Protein AF-A0A257PZP8-F1 (afdb_monomer)

Structure (mmCIF, N/CA/C/O backbone):
data_AF-A0A257PZP8-F1
#
_entry.id   AF-A0A257PZP8-F1
#
loop_
_atom_site.group_PDB
_atom_site.id
_atom_site.type_symbol
_atom_site.label_atom_id
_atom_site.label_alt_id
_atom_site.label_comp_id
_atom_site.label_asym_id
_atom_site.label_entity_id
_atom_site.label_seq_id
_atom_site.pdbx_PDB_ins_code
_atom_site.Cartn_x
_atom_site.Cartn_y
_atom_site.Cartn_z
_atom_site.occupancy
_atom_site.B_iso_or_equiv
_atom_site.auth_seq_id
_atom_site.auth_comp_id
_atom_site.auth_asym_id
_atom_site.auth_atom_id
_atom_site.pdbx_PDB_model_num
ATOM 1 N N . MET A 1 1 ? 17.302 15.388 -39.925 1.00 41.75 1 MET A N 1
ATOM 2 C CA . MET A 1 1 ? 17.720 14.606 -38.742 1.00 41.75 1 MET A CA 1
ATOM 3 C C . MET A 1 1 ? 16.937 15.120 -37.547 1.00 41.75 1 MET A C 1
ATOM 5 O O . MET A 1 1 ? 17.269 16.176 -37.031 1.00 41.75 1 MET A O 1
ATOM 9 N N . ALA A 1 2 ? 15.842 14.451 -37.183 1.00 41.78 2 ALA A N 1
ATOM 10 C CA . ALA A 1 2 ? 15.089 14.789 -35.979 1.00 41.78 2 ALA A CA 1
ATOM 11 C C . ALA A 1 2 ? 15.723 14.045 -34.798 1.00 41.78 2 ALA A C 1
ATOM 13 O O . ALA A 1 2 ? 15.814 12.819 -34.817 1.00 41.78 2 ALA A O 1
ATOM 14 N N . LEU A 1 3 ? 16.207 14.794 -33.810 1.00 47.91 3 LEU A N 1
ATOM 15 C CA . LEU A 1 3 ? 16.635 14.256 -32.525 1.00 47.91 3 LEU A CA 1
ATOM 16 C C . LEU A 1 3 ? 15.388 13.721 -31.813 1.00 47.91 3 LEU A C 1
ATOM 18 O O . LEU A 1 3 ? 14.558 14.497 -31.344 1.00 47.91 3 LEU A O 1
ATOM 22 N N . ALA A 1 4 ? 15.239 12.398 -31.764 1.00 50.44 4 ALA A N 1
ATOM 23 C CA . ALA A 1 4 ? 14.289 11.758 -30.870 1.00 50.44 4 ALA A CA 1
ATOM 24 C C . ALA A 1 4 ? 14.772 12.008 -29.437 1.00 50.44 4 ALA A C 1
ATOM 26 O O . ALA A 1 4 ? 15.776 11.448 -28.999 1.00 50.44 4 ALA A O 1
ATOM 27 N N . ALA A 1 5 ? 14.092 12.901 -28.721 1.00 50.88 5 ALA A N 1
ATOM 28 C CA . ALA A 1 5 ? 14.272 13.023 -27.289 1.00 50.88 5 ALA A CA 1
ATOM 29 C C . ALA A 1 5 ? 13.838 11.694 -26.658 1.00 50.88 5 ALA A C 1
ATOM 31 O O . ALA A 1 5 ? 12.666 11.325 -26.737 1.00 50.88 5 ALA A O 1
ATOM 32 N N . CYS A 1 6 ? 14.771 10.973 -26.036 1.00 52.81 6 CYS A N 1
ATOM 33 C CA . CYS A 1 6 ? 14.446 9.896 -25.110 1.00 52.81 6 CYS A CA 1
ATOM 34 C C . CYS A 1 6 ? 13.749 10.528 -23.898 1.00 52.81 6 CYS A C 1
ATOM 36 O O . CYS A 1 6 ? 14.380 10.812 -22.881 1.00 52.81 6 CYS A O 1
ATOM 38 N N . ALA A 1 7 ? 12.455 10.821 -24.018 1.00 55.50 7 ALA A N 1
ATOM 39 C CA . ALA A 1 7 ? 11.618 11.110 -22.871 1.00 55.50 7 ALA A CA 1
ATOM 40 C C . ALA A 1 7 ? 11.566 9.815 -22.058 1.00 55.50 7 ALA A C 1
ATOM 42 O O . ALA A 1 7 ? 10.824 8.896 -22.393 1.00 55.50 7 ALA A O 1
ATOM 43 N N . GLY A 1 8 ? 12.436 9.709 -21.049 1.00 58.34 8 GLY A N 1
ATOM 44 C CA . GLY A 1 8 ? 12.415 8.595 -20.112 1.00 58.34 8 GLY A CA 1
ATOM 45 C C . GLY A 1 8 ? 10.988 8.405 -19.615 1.00 58.34 8 GLY A C 1
ATOM 46 O O . GLY A 1 8 ? 10.329 9.377 -19.237 1.00 58.34 8 GLY A O 1
ATOM 47 N N . GLN A 1 9 ? 10.498 7.174 -19.700 1.00 61.09 9 GLN A N 1
ATOM 48 C CA . GLN A 1 9 ? 9.123 6.835 -19.371 1.00 61.09 9 GLN A CA 1
ATOM 49 C C . GLN A 1 9 ? 8.819 7.311 -17.945 1.00 61.09 9 GLN A C 1
ATOM 51 O O . GLN A 1 9 ? 9.492 6.931 -16.985 1.00 61.09 9 GLN A O 1
ATOM 56 N N . ARG A 1 10 ? 7.869 8.242 -17.824 1.00 75.06 10 ARG A N 1
ATOM 57 C CA . ARG A 1 10 ? 7.466 8.819 -16.541 1.00 75.06 10 ARG A CA 1
ATOM 58 C C . ARG A 1 10 ? 6.394 7.917 -15.941 1.00 75.06 10 ARG A C 1
ATOM 60 O O . ARG A 1 10 ? 5.234 8.025 -16.313 1.00 75.06 10 ARG A O 1
ATOM 67 N N . TYR A 1 11 ? 6.826 7.010 -15.075 1.00 86.81 11 TYR A N 1
ATOM 68 C CA . TYR A 1 11 ? 5.964 6.197 -14.214 1.00 86.81 11 TYR A CA 1
ATOM 69 C C . TYR A 1 11 ? 5.500 7.022 -13.024 1.00 86.81 11 TYR A C 1
ATOM 71 O O . TYR A 1 11 ? 6.337 7.730 -12.454 1.00 86.81 11 TYR A O 1
ATOM 79 N N . GLY A 1 12 ? 4.221 6.926 -12.666 1.00 91.31 12 GLY A N 1
ATOM 80 C CA . GLY A 1 12 ? 3.613 7.671 -11.562 1.00 91.31 12 GLY A CA 1
ATOM 81 C C . GLY A 1 12 ? 3.906 9.184 -11.513 1.00 91.31 12 GLY A C 1
ATOM 82 O O . GLY A 1 12 ? 4.401 9.814 -12.452 1.00 91.31 12 GLY A O 1
ATOM 83 N N . THR A 1 13 ? 3.619 9.781 -10.357 1.00 95.75 13 THR A N 1
ATOM 84 C CA . THR A 1 13 ? 3.926 11.182 -10.026 1.00 95.75 13 THR A CA 1
ATOM 85 C C . THR A 1 13 ? 5.172 11.252 -9.144 1.00 95.75 13 THR A C 1
ATOM 87 O O . THR A 1 13 ? 5.281 10.508 -8.175 1.00 95.75 13 THR A O 1
ATOM 90 N N . ALA A 1 14 ? 6.125 12.141 -9.443 1.00 96.38 14 ALA A N 1
ATOM 91 C CA . ALA A 1 14 ? 7.338 12.308 -8.633 1.00 96.38 14 ALA A CA 1
ATOM 92 C C . ALA A 1 14 ? 7.031 12.805 -7.208 1.00 96.38 14 ALA A C 1
ATOM 94 O O . ALA A 1 14 ? 6.213 13.708 -7.037 1.00 96.38 14 ALA A O 1
ATOM 95 N N . THR A 1 15 ? 7.697 12.235 -6.198 1.00 96.81 15 THR A N 1
ATOM 96 C CA . THR A 1 15 ? 7.509 12.600 -4.785 1.00 96.81 15 THR A CA 1
ATOM 97 C C . THR A 1 15 ? 8.707 12.216 -3.915 1.00 96.81 15 THR A C 1
ATOM 99 O O . THR A 1 15 ? 9.454 11.304 -4.265 1.00 96.81 15 THR A O 1
ATOM 102 N N . ASP A 1 16 ? 8.802 12.839 -2.739 1.00 96.75 16 ASP A N 1
ATOM 103 C CA . ASP A 1 16 ? 9.677 12.422 -1.633 1.00 96.75 16 ASP A CA 1
ATOM 104 C C . ASP A 1 16 ? 8.911 11.653 -0.531 1.00 96.75 16 ASP A C 1
ATOM 106 O O . ASP A 1 16 ? 9.482 11.263 0.488 1.00 96.75 16 ASP A O 1
ATOM 110 N N . LEU A 1 17 ? 7.600 11.432 -0.702 1.00 97.19 17 LEU A N 1
ATOM 111 C CA . LEU A 1 17 ? 6.782 10.691 0.260 1.00 97.19 17 LEU A CA 1
ATOM 112 C C . LEU A 1 17 ? 7.081 9.189 0.213 1.00 97.19 17 LEU A C 1
ATOM 114 O O . LEU A 1 17 ? 7.041 8.556 -0.841 1.00 97.19 17 LEU A O 1
ATOM 118 N N . THR A 1 18 ? 7.268 8.582 1.381 1.00 97.75 18 THR A N 1
ATOM 119 C CA . THR A 1 18 ? 7.291 7.121 1.534 1.00 97.75 18 THR A CA 1
ATOM 120 C C . THR A 1 18 ? 5.875 6.563 1.726 1.00 97.75 18 THR A C 1
ATOM 122 O O . THR A 1 18 ? 4.912 7.315 1.906 1.00 97.75 18 THR A O 1
ATOM 125 N N . CYS A 1 19 ? 5.720 5.236 1.690 1.00 98.12 19 CYS A N 1
ATOM 126 C CA . CYS A 1 19 ? 4.406 4.590 1.771 1.00 98.12 19 CYS A CA 1
ATOM 127 C C . CYS A 1 19 ? 3.640 4.919 3.063 1.00 98.12 19 CYS A C 1
ATOM 129 O O . CYS A 1 19 ? 2.444 5.167 3.005 1.00 98.12 19 CYS A O 1
ATOM 131 N N . VAL A 1 20 ? 4.315 4.994 4.216 1.00 98.50 20 VAL A N 1
ATOM 132 C CA . VAL A 1 20 ? 3.694 5.256 5.529 1.00 98.50 20 VAL A CA 1
ATOM 133 C C . VAL A 1 20 ? 3.031 6.640 5.633 1.00 98.50 20 VAL A C 1
ATOM 135 O O . VAL A 1 20 ? 1.830 6.697 5.908 1.00 98.50 20 VAL A O 1
ATOM 138 N N . PRO A 1 21 ? 3.741 7.772 5.439 1.00 98.25 21 PRO A N 1
ATOM 139 C CA . PRO A 1 21 ? 3.114 9.090 5.475 1.00 98.25 21 PRO A CA 1
ATOM 140 C C . PRO A 1 21 ? 2.057 9.257 4.382 1.00 98.25 21 PRO A C 1
ATOM 142 O O . PRO A 1 21 ? 1.019 9.860 4.647 1.00 98.25 21 PRO A O 1
ATOM 145 N N . TYR A 1 22 ? 2.270 8.673 3.200 1.00 98.56 22 TYR A N 1
ATOM 146 C CA . TYR A 1 22 ? 1.285 8.717 2.126 1.00 98.56 22 TYR A CA 1
ATOM 147 C C . TYR A 1 22 ? 0.002 7.944 2.473 1.00 98.56 22 TYR A C 1
ATOM 149 O O . TYR A 1 22 ? -1.095 8.486 2.363 1.00 98.56 22 TYR A O 1
ATOM 157 N N . ALA A 1 23 ? 0.118 6.706 2.962 1.00 98.62 23 ALA A N 1
ATOM 158 C CA . ALA A 1 23 ? -1.029 5.893 3.357 1.00 98.62 23 ALA A CA 1
ATOM 159 C C . ALA A 1 23 ? -1.821 6.550 4.490 1.00 98.62 23 ALA A C 1
ATOM 161 O O . ALA A 1 23 ? -3.049 6.562 4.435 1.00 98.62 23 ALA A O 1
ATOM 162 N N . ARG A 1 24 ? -1.144 7.159 5.474 1.00 98.38 24 ARG A N 1
ATOM 163 C CA . ARG A 1 24 ? -1.793 7.957 6.528 1.00 98.38 24 ARG A CA 1
ATOM 164 C C . ARG A 1 24 ? -2.601 9.110 5.935 1.00 98.38 24 ARG A C 1
ATOM 166 O O . ARG A 1 24 ? -3.779 9.237 6.242 1.00 98.38 24 ARG A O 1
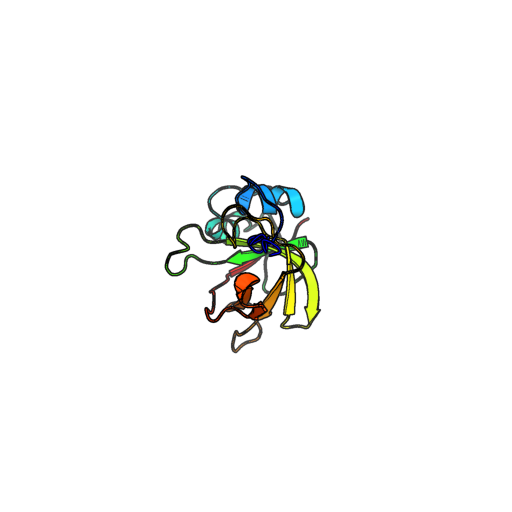ATOM 173 N N . GLN A 1 25 ? -1.992 9.897 5.045 1.00 98.00 25 GLN A N 1
ATOM 174 C CA . GLN A 1 25 ? -2.647 11.038 4.404 1.00 98.00 25 GLN A CA 1
ATOM 175 C C . GLN A 1 25 ? -3.895 10.629 3.609 1.00 98.00 25 GLN A C 1
ATOM 177 O O . GLN A 1 25 ? -4.905 11.322 3.667 1.00 98.00 25 GLN A O 1
ATOM 182 N N . VAL A 1 26 ? -3.828 9.527 2.856 1.00 98.19 26 VAL A N 1
ATOM 183 C CA . VAL A 1 26 ? -4.921 9.109 1.963 1.00 98.19 26 VAL A CA 1
ATOM 184 C C . VAL A 1 26 ? -6.027 8.360 2.708 1.00 98.19 26 VAL A C 1
ATOM 186 O O . VAL A 1 26 ? -7.200 8.563 2.413 1.00 98.19 26 VAL A O 1
ATOM 189 N N . SER A 1 27 ? -5.678 7.494 3.662 1.00 98.25 27 SER A N 1
ATOM 190 C CA . SER A 1 27 ? -6.662 6.673 4.388 1.00 98.25 27 SER A CA 1
ATOM 191 C C . SER A 1 27 ? -7.245 7.351 5.631 1.00 98.25 27 SER A C 1
ATOM 193 O O . SER A 1 27 ? -8.287 6.922 6.118 1.00 98.25 27 SER A O 1
ATOM 195 N N . GLY A 1 28 ? -6.568 8.361 6.189 1.00 97.69 28 GLY A N 1
ATOM 196 C CA . GLY A 1 28 ? -6.910 8.944 7.492 1.00 97.69 28 GLY A CA 1
ATOM 197 C C . GLY A 1 28 ? -6.598 8.033 8.690 1.00 97.69 28 GLY A C 1
ATOM 198 O O . GLY A 1 28 ? -7.017 8.320 9.810 1.00 97.69 28 GLY A O 1
ATOM 199 N N . ILE A 1 29 ? -5.886 6.917 8.483 1.00 98.25 29 ILE A N 1
ATOM 200 C CA . ILE A 1 29 ? -5.487 5.999 9.555 1.00 98.25 29 ILE A CA 1
ATOM 201 C C . ILE A 1 29 ? -4.251 6.540 10.280 1.00 98.25 29 ILE A C 1
ATOM 203 O O . ILE A 1 29 ? -3.130 6.503 9.775 1.00 98.25 29 ILE A O 1
ATOM 207 N N . GLU A 1 30 ? -4.456 6.971 11.521 1.00 97.12 30 GLU A N 1
ATOM 208 C CA . GLU A 1 30 ? -3.426 7.515 12.411 1.00 97.12 30 GLU A CA 1
ATOM 209 C C . GLU A 1 30 ? -2.686 6.400 13.179 1.00 97.12 30 GLU A C 1
ATOM 211 O O . GLU A 1 30 ? -2.895 6.188 14.381 1.00 97.12 30 GLU A O 1
ATOM 216 N N . LEU A 1 31 ? -1.853 5.644 12.458 1.00 98.00 31 LEU A N 1
ATOM 217 C CA . LEU A 1 31 ? -0.893 4.662 12.994 1.00 98.00 31 LEU A CA 1
ATOM 218 C C . LEU A 1 31 ? 0.546 5.129 12.756 1.00 98.00 31 LEU A C 1
ATOM 220 O O . LEU A 1 31 ? 0.773 6.092 12.027 1.00 98.00 31 LEU A O 1
ATOM 224 N N . SER A 1 32 ? 1.524 4.484 13.379 1.00 95.56 32 SER A N 1
ATOM 225 C CA . SER A 1 32 ? 2.940 4.863 13.424 1.00 95.56 32 SER A CA 1
ATOM 226 C C . SER A 1 32 ? 3.861 3.656 13.159 1.00 95.56 32 SER A C 1
ATOM 228 O O . SER A 1 32 ? 3.408 2.586 12.775 1.00 95.56 32 SER A O 1
ATOM 230 N N . GLY A 1 33 ? 5.180 3.834 13.257 1.00 97.31 33 GLY A N 1
ATOM 231 C CA . GLY A 1 33 ? 6.140 2.757 12.976 1.00 97.31 33 GLY A CA 1
ATOM 232 C C . GLY A 1 33 ? 6.257 2.374 11.496 1.00 97.31 33 GLY A C 1
ATOM 233 O O . GLY A 1 33 ? 5.750 3.068 10.605 1.00 97.31 33 GLY A O 1
ATOM 234 N N . ASN A 1 34 ? 6.975 1.278 11.241 1.00 98.25 34 ASN A N 1
ATOM 235 C CA . ASN A 1 34 ? 7.203 0.780 9.884 1.00 98.25 34 ASN A CA 1
ATOM 236 C C . ASN A 1 34 ? 5.919 0.151 9.324 1.00 98.25 34 ASN A C 1
ATOM 238 O O . ASN A 1 34 ? 5.046 -0.287 10.073 1.00 98.25 34 ASN A O 1
ATOM 242 N N . ALA A 1 35 ? 5.812 0.057 7.998 1.00 98.56 35 ALA A N 1
ATOM 243 C CA . ALA A 1 35 ? 4.600 -0.417 7.331 1.00 98.56 35 ALA A CA 1
ATOM 244 C C . ALA A 1 35 ? 4.128 -1.795 7.830 1.00 98.56 35 ALA A C 1
ATOM 246 O O . ALA A 1 35 ? 2.950 -1.968 8.131 1.00 98.56 35 ALA A O 1
ATOM 247 N N . TRP A 1 36 ? 5.038 -2.758 7.999 1.00 98.56 36 TRP A N 1
ATOM 248 C CA . TRP A 1 36 ? 4.681 -4.093 8.505 1.00 98.56 36 TRP A CA 1
ATOM 249 C C . TRP A 1 36 ? 4.142 -4.084 9.952 1.00 98.56 36 TRP A C 1
ATOM 251 O O . TRP A 1 36 ? 3.411 -4.989 10.352 1.00 98.56 36 TRP A O 1
ATOM 261 N N . GLU A 1 37 ? 4.482 -3.076 10.760 1.00 98.56 37 GLU A N 1
ATOM 262 C CA . GLU A 1 37 ? 4.048 -2.988 12.160 1.00 98.56 37 GLU A CA 1
ATOM 263 C C . GLU A 1 37 ? 2.597 -2.528 12.299 1.00 98.56 37 GLU A C 1
ATOM 265 O O . GLU A 1 37 ? 1.962 -2.812 13.322 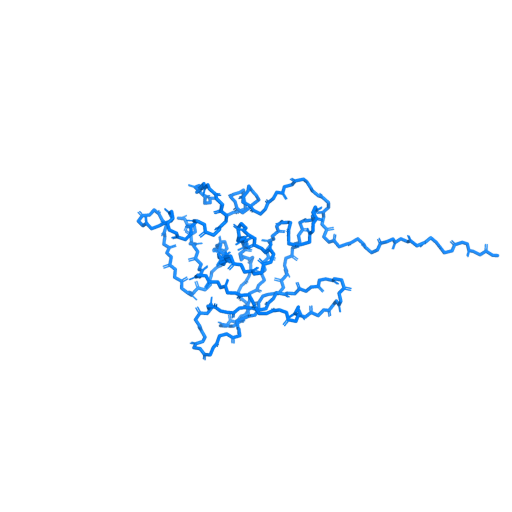1.00 98.56 37 GLU A O 1
ATOM 270 N N . TRP A 1 38 ? 2.050 -1.879 11.263 1.00 98.69 38 TRP A N 1
ATOM 271 C CA . TRP A 1 38 ? 0.687 -1.351 11.266 1.00 98.69 38 TRP A CA 1
ATOM 272 C C . TRP A 1 38 ? -0.345 -2.436 11.554 1.00 98.69 38 TRP A C 1
ATOM 274 O O . TRP A 1 38 ? -1.328 -2.169 12.242 1.00 98.69 38 TRP A O 1
ATOM 284 N N . TRP A 1 39 ? -0.117 -3.676 11.106 1.00 98.56 39 TRP A N 1
ATOM 285 C CA . TRP A 1 39 ? -1.036 -4.779 11.384 1.00 98.56 39 TRP A CA 1
ATOM 286 C C . TRP A 1 39 ? -1.206 -5.030 12.885 1.00 98.56 39 TRP A C 1
ATOM 288 O O . TRP A 1 39 ? -2.332 -5.177 13.366 1.00 98.56 39 TRP A O 1
ATOM 298 N N . ARG A 1 40 ? -0.097 -5.050 13.636 1.00 98.12 40 ARG A N 1
ATOM 299 C CA . ARG A 1 40 ? -0.111 -5.193 15.098 1.00 98.12 40 ARG A CA 1
ATOM 300 C C . ARG A 1 40 ? -0.661 -3.931 15.751 1.00 98.12 40 ARG A C 1
ATOM 302 O O . ARG A 1 40 ? -1.483 -4.035 16.654 1.00 98.12 40 ARG A O 1
ATOM 309 N N . GLU A 1 41 ? -0.216 -2.758 15.311 1.00 98.19 41 GLU A N 1
ATOM 310 C CA . GLU A 1 41 ? -0.605 -1.490 15.930 1.00 98.19 41 GLU A CA 1
ATOM 311 C C . GLU A 1 41 ? -2.105 -1.197 15.788 1.00 98.19 41 GLU A C 1
ATOM 313 O O . GLU A 1 41 ? -2.722 -0.669 16.710 1.00 98.19 41 GLU A O 1
ATOM 318 N N . ALA A 1 42 ? -2.725 -1.588 14.674 1.00 98.44 42 ALA A N 1
ATOM 319 C CA . ALA A 1 42 ? -4.161 -1.432 14.470 1.00 98.44 42 ALA A CA 1
ATOM 320 C C . ALA A 1 42 ? -5.017 -2.314 15.393 1.00 98.44 42 ALA A C 1
ATOM 322 O O . ALA A 1 42 ? -6.217 -2.063 15.519 1.00 98.44 42 ALA A O 1
ATOM 323 N N . ALA A 1 43 ? -4.459 -3.336 16.050 1.00 97.62 43 ALA A N 1
ATOM 324 C CA . ALA A 1 43 ? -5.224 -4.211 16.932 1.00 97.62 43 ALA A CA 1
ATOM 325 C C . ALA A 1 43 ? -5.927 -3.417 18.050 1.00 97.62 43 ALA A C 1
ATOM 327 O O . ALA A 1 43 ? -5.302 -2.675 18.803 1.00 97.62 43 ALA A O 1
ATOM 328 N N . GLY A 1 44 ? -7.255 -3.550 18.134 1.00 96.50 44 GLY A N 1
ATOM 329 C CA . GLY A 1 44 ? -8.083 -2.813 19.097 1.00 96.50 44 GLY A CA 1
ATOM 330 C C . GLY A 1 44 ? -8.273 -1.321 18.786 1.00 96.50 44 GLY A C 1
ATOM 331 O O . GLY A 1 44 ? -9.033 -0.657 19.485 1.00 96.50 44 GLY A O 1
ATOM 332 N N . ARG A 1 45 ? -7.629 -0.785 17.738 1.00 97.56 45 ARG A N 1
ATOM 333 C CA . ARG A 1 45 ? -7.718 0.629 17.327 1.00 97.56 45 ARG A CA 1
ATOM 334 C C . ARG A 1 45 ? -8.470 0.805 16.011 1.00 97.56 45 ARG A C 1
ATOM 336 O O . ARG A 1 45 ? -9.280 1.724 15.909 1.00 97.56 45 ARG A O 1
ATOM 343 N N . TYR A 1 46 ? -8.256 -0.081 15.047 1.00 98.44 46 TYR A N 1
ATOM 344 C CA . TYR A 1 46 ? -8.925 -0.082 13.748 1.00 98.44 46 TYR A CA 1
ATOM 345 C C . TYR A 1 46 ? -9.436 -1.491 13.422 1.00 98.44 46 TYR A C 1
ATOM 347 O O . TYR A 1 46 ? -8.798 -2.475 13.821 1.00 98.44 46 TYR A O 1
ATOM 355 N N . PRO A 1 47 ? -10.570 -1.631 12.711 1.00 98.12 47 PRO A N 1
ATOM 356 C CA . PRO A 1 47 ? -10.988 -2.924 12.194 1.00 98.12 47 PRO A CA 1
ATOM 357 C C . PRO A 1 47 ? -9.930 -3.483 11.242 1.00 98.12 47 PRO A C 1
ATOM 359 O O . PRO A 1 47 ? -9.345 -2.758 10.437 1.00 98.12 47 PRO A O 1
ATOM 362 N N . ARG A 1 48 ? -9.694 -4.790 11.339 1.00 98.12 48 ARG A N 1
ATOM 363 C CA . ARG A 1 48 ? -8.744 -5.516 10.499 1.00 98.12 48 ARG A CA 1
ATOM 364 C C . ARG A 1 48 ? -9.364 -6.799 9.980 1.00 98.12 48 ARG A C 1
ATOM 366 O O . ARG A 1 48 ? -10.142 -7.432 10.693 1.00 98.12 48 ARG A O 1
ATOM 373 N N . GLY A 1 49 ? -8.990 -7.206 8.775 1.00 97.62 49 GLY A N 1
ATOM 374 C CA . GLY A 1 49 ? -9.424 -8.478 8.209 1.00 97.62 49 GLY A CA 1
ATOM 375 C C . GLY A 1 49 ? -8.931 -8.693 6.786 1.00 97.62 49 GLY A C 1
ATOM 376 O O . GLY A 1 49 ? -8.082 -7.964 6.293 1.00 97.62 49 GLY A O 1
ATOM 377 N N . HIS A 1 50 ? -9.491 -9.692 6.112 1.00 97.50 50 HIS A N 1
ATOM 378 C CA . HIS A 1 50 ? -9.068 -10.103 4.766 1.00 97.50 50 HIS A CA 1
ATOM 379 C C . HIS A 1 50 ? -10.036 -9.670 3.662 1.00 97.50 50 HIS A C 1
ATOM 381 O O . HIS A 1 50 ? -9.875 -10.048 2.507 1.00 97.50 50 HIS A O 1
ATOM 387 N N . ARG A 1 51 ? -11.072 -8.898 4.005 1.00 97.25 51 ARG A N 1
ATOM 388 C CA . ARG A 1 51 ? -12.036 -8.390 3.031 1.00 97.25 51 ARG A CA 1
ATOM 389 C C . ARG A 1 51 ? -11.615 -6.983 2.587 1.00 97.25 51 ARG A C 1
ATOM 391 O O . ARG A 1 51 ? -11.569 -6.105 3.449 1.00 97.25 51 ARG A O 1
ATOM 398 N N . PRO A 1 52 ? -11.359 -6.752 1.288 1.00 98.06 52 PRO A N 1
ATOM 399 C CA . PRO A 1 52 ? -11.025 -5.424 0.795 1.00 98.06 52 PRO A CA 1
ATOM 400 C C . PRO A 1 52 ? -12.231 -4.483 0.871 1.00 98.06 52 PRO A C 1
ATOM 402 O O . PRO A 1 52 ? -13.386 -4.907 0.749 1.00 98.06 52 PRO A O 1
ATOM 405 N N . ALA A 1 53 ? -11.946 -3.196 1.038 1.00 98.31 53 ALA A N 1
ATOM 406 C CA . ALA A 1 53 ? -12.909 -2.106 0.960 1.00 98.31 53 ALA A CA 1
ATOM 407 C C . ALA A 1 53 ? -12.193 -0.833 0.473 1.00 98.31 53 ALA A C 1
ATOM 409 O O . ALA A 1 53 ? -11.018 -0.664 0.804 1.00 98.31 53 ALA A O 1
ATOM 410 N N . PRO A 1 54 ? -12.862 0.069 -0.269 1.00 98.38 54 PRO A N 1
ATOM 411 C CA . PRO A 1 54 ? -12.296 1.377 -0.596 1.00 98.38 54 PRO A CA 1
ATOM 412 C C . PRO A 1 54 ? -11.840 2.127 0.663 1.00 98.38 54 PRO A C 1
ATOM 414 O O . PRO A 1 54 ? -12.514 2.091 1.692 1.00 98.38 54 PRO A O 1
ATOM 417 N N . GLY A 1 55 ? -10.675 2.768 0.592 1.00 98.38 55 GLY A N 1
ATOM 418 C CA . GLY A 1 55 ? -10.017 3.447 1.710 1.00 98.38 55 GLY A CA 1
ATOM 419 C C . GLY A 1 55 ? -9.266 2.523 2.676 1.00 98.38 55 GLY A C 1
ATOM 420 O O . GLY A 1 55 ? -8.486 3.014 3.491 1.00 98.38 55 GLY A O 1
ATOM 42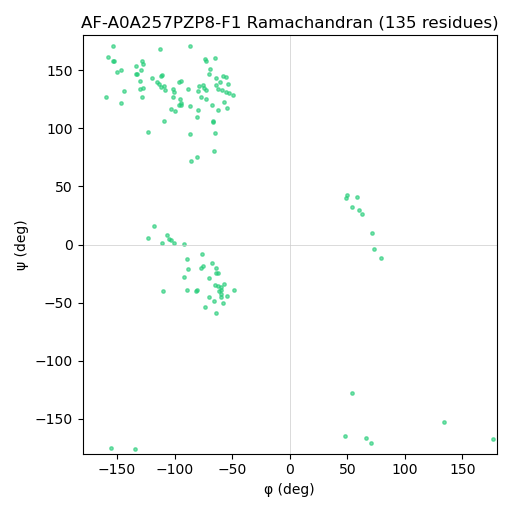1 N N . ALA A 1 56 ? -9.449 1.200 2.595 1.00 98.69 56 ALA A N 1
ATOM 422 C CA . ALA A 1 56 ? -8.703 0.267 3.431 1.00 98.69 56 ALA A CA 1
ATOM 423 C C . ALA A 1 56 ? -7.227 0.200 3.011 1.00 98.69 56 ALA A C 1
ATOM 425 O O . ALA A 1 56 ? -6.892 0.291 1.831 1.00 98.69 56 ALA A O 1
ATOM 426 N N . VAL A 1 57 ? -6.340 -0.002 3.980 1.00 98.88 57 VAL A N 1
ATOM 427 C CA . VAL A 1 57 ? -4.895 -0.101 3.763 1.00 98.88 57 VAL A CA 1
ATOM 428 C C . VAL A 1 57 ? -4.484 -1.567 3.754 1.00 98.88 57 VAL A C 1
ATOM 430 O O . VAL A 1 57 ? -4.589 -2.243 4.778 1.00 98.88 57 VAL A O 1
ATOM 433 N N . LEU A 1 58 ? -4.011 -2.057 2.609 1.00 98.94 58 LEU A N 1
ATOM 434 C CA . LEU A 1 58 ? -3.373 -3.365 2.473 1.00 98.94 58 LEU A CA 1
ATOM 435 C C . LEU A 1 58 ? -1.974 -3.321 3.097 1.00 98.94 58 LEU A C 1
ATOM 437 O O . LEU A 1 58 ? -1.152 -2.485 2.718 1.00 98.94 58 LEU A O 1
ATOM 441 N N . VAL A 1 59 ? -1.704 -4.235 4.029 1.00 98.88 59 VAL A N 1
ATOM 442 C CA . VAL A 1 59 ? -0.431 -4.313 4.758 1.00 98.88 59 VAL A CA 1
ATOM 443 C C . VAL A 1 59 ? 0.431 -5.442 4.209 1.00 98.88 59 VAL A C 1
ATOM 445 O O . VAL A 1 59 ? 0.078 -6.620 4.312 1.00 98.88 59 VAL A O 1
ATOM 448 N N . PHE A 1 60 ? 1.584 -5.082 3.652 1.00 98.88 60 PHE A N 1
ATOM 449 C CA . PHE A 1 60 ? 2.587 -6.025 3.174 1.00 98.88 60 PHE A CA 1
ATOM 450 C C . PHE A 1 60 ? 3.554 -6.394 4.299 1.00 98.88 60 PHE A C 1
ATOM 452 O O . PHE A 1 60 ? 4.090 -5.530 5.000 1.00 98.88 60 PHE A O 1
ATOM 459 N N . ARG A 1 61 ? 3.820 -7.696 4.432 1.00 98.56 61 ARG A N 1
ATOM 460 C CA . ARG A 1 61 ? 4.819 -8.235 5.358 1.00 98.56 61 ARG A CA 1
ATOM 461 C C . ARG A 1 61 ? 6.224 -7.958 4.829 1.00 98.56 61 ARG A C 1
ATOM 463 O O . ARG A 1 61 ? 6.426 -7.781 3.632 1.00 98.56 61 ARG A O 1
ATOM 470 N N . ARG A 1 62 ? 7.220 -8.007 5.714 1.00 97.56 62 ARG A N 1
ATOM 471 C CA . ARG A 1 62 ? 8.634 -8.021 5.309 1.00 97.56 62 ARG A CA 1
ATOM 472 C C . ARG A 1 62 ? 8.898 -9.183 4.346 1.00 97.56 62 ARG A C 1
ATOM 474 O O . ARG A 1 62 ? 8.515 -10.316 4.646 1.00 97.56 62 ARG A O 1
ATOM 481 N N . HIS A 1 63 ? 9.553 -8.921 3.217 1.00 96.69 63 HIS A N 1
ATOM 482 C CA . HIS A 1 63 ? 9.844 -9.958 2.223 1.00 96.69 63 HIS A CA 1
ATOM 483 C C . HIS A 1 63 ? 11.000 -9.571 1.297 1.00 96.69 63 HIS A C 1
ATOM 485 O O . HIS A 1 63 ? 10.951 -8.518 0.666 1.00 96.69 63 HIS A O 1
ATOM 491 N N . GLY A 1 64 ? 12.014 -10.436 1.176 1.00 94.69 64 GLY A N 1
ATOM 492 C CA . GLY A 1 64 ? 13.212 -10.136 0.383 1.00 94.69 64 GLY A CA 1
ATOM 493 C C . GLY A 1 64 ? 13.853 -8.820 0.828 1.00 94.69 64 GLY A C 1
ATOM 494 O O . GLY A 1 64 ? 14.047 -8.604 2.024 1.00 94.69 64 GLY A O 1
ATOM 495 N N . ASP A 1 65 ? 14.097 -7.925 -0.128 1.00 93.19 65 ASP A N 1
ATOM 496 C CA . ASP A 1 65 ? 14.682 -6.600 0.116 1.00 93.19 65 ASP A CA 1
ATOM 497 C C . ASP A 1 65 ? 13.688 -5.585 0.720 1.00 93.19 65 ASP A C 1
ATOM 499 O O . ASP A 1 65 ? 14.081 -4.500 1.145 1.00 93.19 65 ASP A O 1
ATOM 503 N N . MET A 1 66 ? 12.395 -5.923 0.817 1.00 95.81 66 MET A N 1
ATOM 504 C CA . MET A 1 66 ? 11.375 -5.080 1.447 1.00 95.81 66 MET A CA 1
ATOM 505 C C . MET A 1 66 ? 11.419 -5.237 2.974 1.00 95.81 66 MET A C 1
ATOM 507 O O . MET A 1 66 ? 10.579 -5.904 3.587 1.00 95.81 66 MET A O 1
ATOM 511 N N . THR A 1 67 ? 12.428 -4.633 3.603 1.00 96.06 67 THR A N 1
ATOM 512 C CA . THR A 1 67 ? 12.686 -4.760 5.046 1.00 96.06 67 THR A CA 1
ATOM 513 C C . THR A 1 67 ? 1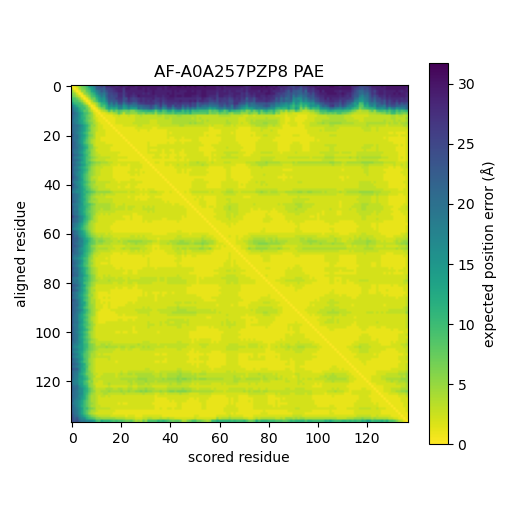1.727 -3.966 5.922 1.00 96.06 67 THR A C 1
ATOM 515 O O . THR A 1 67 ? 11.615 -4.270 7.103 1.00 96.06 67 THR A O 1
ATOM 518 N N . ASP A 1 68 ? 11.007 -2.979 5.400 1.00 97.50 68 ASP A N 1
ATOM 519 C CA . ASP A 1 68 ? 10.071 -2.172 6.200 1.00 97.50 68 ASP A CA 1
ATOM 520 C C . ASP A 1 68 ? 8.605 -2.547 5.985 1.00 97.50 68 ASP A C 1
ATOM 522 O O . ASP A 1 68 ? 7.717 -1.966 6.611 1.00 97.50 68 ASP A O 1
ATOM 526 N N . GLY A 1 69 ? 8.350 -3.580 5.178 1.00 98.25 69 GLY A N 1
ATOM 527 C CA . GLY A 1 69 ? 7.020 -3.843 4.639 1.00 98.25 69 GLY A CA 1
ATOM 528 C C . GLY A 1 69 ? 6.595 -2.734 3.681 1.00 98.25 69 GLY A C 1
ATOM 529 O O . GLY A 1 69 ? 7.401 -1.903 3.264 1.00 98.25 69 GLY A O 1
ATOM 530 N N . HIS A 1 70 ? 5.312 -2.715 3.343 1.00 98.75 70 HIS A N 1
ATOM 531 C CA . HIS A 1 70 ? 4.733 -1.695 2.473 1.00 98.75 70 HIS A CA 1
ATOM 532 C C . HIS A 1 70 ? 3.243 -1.516 2.761 1.00 98.75 70 HIS A C 1
ATOM 534 O O . HIS A 1 70 ? 2.607 -2.405 3.330 1.00 98.75 70 HIS A O 1
ATOM 540 N N . LEU A 1 71 ? 2.697 -0.361 2.388 1.00 98.88 71 LEU A N 1
ATOM 541 C CA . LEU A 1 71 ? 1.277 -0.045 2.520 1.00 98.88 71 LEU A CA 1
ATOM 542 C C . LEU A 1 71 ? 0.742 0.435 1.178 1.00 98.88 71 LEU A C 1
ATOM 544 O O . LEU A 1 71 ? 1.347 1.298 0.540 1.00 98.88 71 LEU A O 1
ATOM 548 N N . ALA A 1 72 ? -0.425 -0.074 0.801 1.00 98.88 72 ALA A N 1
ATOM 549 C CA . ALA A 1 72 ? -1.163 0.396 -0.361 1.00 98.88 72 ALA A CA 1
ATOM 550 C C . ALA A 1 72 ? -2.614 0.677 0.033 1.00 98.88 72 ALA A C 1
ATOM 552 O O . ALA A 1 72 ? -3.232 -0.129 0.729 1.00 98.88 72 ALA A O 1
ATOM 553 N N . VAL A 1 73 ? -3.158 1.821 -0.380 1.00 98.88 73 VAL A N 1
ATOM 554 C CA . VAL A 1 73 ? -4.536 2.206 -0.046 1.00 98.88 73 VAL A CA 1
ATOM 555 C C . VAL A 1 73 ? -5.452 1.798 -1.186 1.00 98.88 73 VAL A C 1
ATOM 557 O O . VAL A 1 73 ? -5.223 2.192 -2.325 1.00 98.88 73 VAL A O 1
ATOM 560 N N . VAL A 1 74 ? -6.487 1.021 -0.889 1.00 98.88 74 VAL A N 1
ATOM 561 C CA . VAL A 1 74 ? -7.470 0.571 -1.878 1.00 98.88 74 VAL A CA 1
ATOM 562 C C . VAL A 1 74 ? -8.278 1.767 -2.375 1.00 98.88 74 VAL A C 1
ATOM 564 O O . VAL A 1 74 ? -8.962 2.421 -1.589 1.00 98.88 74 VAL A O 1
ATOM 567 N N . THR A 1 75 ? -8.235 2.038 -3.676 1.00 98.75 75 THR A N 1
ATOM 568 C CA . THR A 1 75 ? -9.088 3.044 -4.325 1.00 98.75 75 THR A CA 1
ATOM 569 C C . THR A 1 75 ? -10.398 2.421 -4.793 1.00 98.75 75 THR A C 1
ATOM 571 O O . THR A 1 75 ? -11.462 3.005 -4.588 1.00 98.75 75 THR A O 1
ATOM 574 N N . GLN A 1 76 ? -10.347 1.196 -5.324 1.00 98.75 76 GLN A N 1
ATOM 575 C CA . GLN A 1 76 ? -11.513 0.480 -5.841 1.00 98.75 76 GLN A CA 1
ATOM 576 C C . GLN A 1 76 ? -11.403 -1.034 -5.613 1.00 98.75 76 GLN A C 1
ATOM 578 O O . GLN A 1 76 ? -10.312 -1.600 -5.581 1.00 98.75 76 GLN A O 1
ATOM 583 N N . VAL A 1 77 ? -12.549 -1.702 -5.452 1.00 98.75 77 VAL A N 1
ATOM 584 C CA . VAL A 1 77 ? -12.644 -3.168 -5.381 1.00 98.75 77 VAL A CA 1
ATOM 585 C C . VAL A 1 77 ? -13.301 -3.669 -6.662 1.00 98.75 77 VAL A C 1
ATOM 587 O O . VAL A 1 77 ? -14.510 -3.518 -6.822 1.00 98.75 77 VAL A O 1
ATOM 590 N N . GLU A 1 78 ? -12.515 -4.270 -7.554 1.00 98.62 78 GLU A N 1
ATOM 591 C CA . GLU A 1 78 ? -12.989 -4.782 -8.849 1.00 98.62 78 GLU A CA 1
ATOM 592 C C . GLU A 1 78 ? -13.659 -6.147 -8.706 1.00 98.62 78 GLU A C 1
ATOM 594 O O . GLU A 1 78 ? -14.668 -6.457 -9.341 1.00 98.62 78 GLU A O 1
ATOM 599 N N . SER A 1 79 ? -13.097 -7.003 -7.851 1.00 98.25 79 SER A N 1
ATOM 600 C CA . SER A 1 79 ? -13.622 -8.344 -7.628 1.00 98.25 79 SER A CA 1
ATOM 601 C C . SER A 1 79 ? -13.236 -8.885 -6.253 1.00 98.25 79 SER A C 1
ATOM 603 O O . SER A 1 79 ? -12.614 -8.217 -5.430 1.00 98.25 79 SER A O 1
ATOM 605 N N . ARG A 1 80 ? -13.579 -10.150 -5.986 1.00 97.44 80 ARG A N 1
ATOM 606 C CA . ARG A 1 80 ? -13.131 -10.843 -4.767 1.00 97.44 80 ARG A CA 1
ATOM 607 C C . ARG A 1 80 ? -11.610 -11.027 -4.702 1.00 97.44 80 ARG A C 1
ATOM 609 O O . ARG A 1 80 ? -11.110 -11.258 -3.606 1.00 97.44 80 ARG A O 1
ATOM 616 N N . ARG A 1 81 ? -10.922 -10.955 -5.849 1.00 98.44 81 ARG A N 1
ATOM 617 C CA . ARG A 1 81 ? -9.483 -11.212 -6.012 1.00 98.44 81 ARG A CA 1
ATOM 618 C C . ARG A 1 81 ? -8.722 -10.046 -6.627 1.00 98.44 81 ARG A C 1
ATOM 620 O O . ARG A 1 81 ? -7.550 -10.214 -6.923 1.00 98.44 81 ARG A O 1
ATOM 627 N N . GLU A 1 82 ? -9.355 -8.903 -6.850 1.00 98.81 82 GLU A N 1
ATOM 628 C CA . GLU A 1 82 ? -8.715 -7.779 -7.527 1.00 98.81 82 GLU A CA 1
ATOM 629 C C . GLU A 1 82 ? -9.180 -6.456 -6.932 1.00 98.81 82 GLU A C 1
ATOM 631 O O . GLU A 1 82 ? -10.376 -6.237 -6.716 1.00 98.81 82 GLU A O 1
ATOM 636 N N . VAL A 1 83 ? -8.208 -5.596 -6.652 1.00 98.88 83 VAL A N 1
ATOM 637 C CA . VAL A 1 83 ? -8.402 -4.226 -6.183 1.00 98.88 83 VAL A CA 1
ATOM 638 C C . VAL A 1 83 ? -7.493 -3.297 -6.971 1.00 98.88 83 VAL A C 1
ATOM 640 O O . VAL A 1 83 ? -6.419 -3.702 -7.415 1.00 98.88 83 VAL A O 1
ATOM 643 N N . LEU A 1 84 ? -7.901 -2.040 -7.085 1.00 98.88 84 LEU A N 1
ATOM 644 C CA . LEU A 1 84 ? -7.021 -0.954 -7.489 1.00 98.88 84 LEU A CA 1
ATOM 645 C C . LEU A 1 84 ? -6.499 -0.264 -6.234 1.00 98.88 84 LEU A C 1
ATOM 647 O O . LEU A 1 84 ? -7.236 -0.097 -5.254 1.00 98.88 84 LEU A O 1
ATOM 651 N N . VAL A 1 85 ? -5.222 0.108 -6.246 1.00 98.88 85 VAL A N 1
ATOM 652 C CA . VAL A 1 85 ? -4.576 0.772 -5.113 1.00 98.88 85 VAL A CA 1
ATOM 653 C C . VAL A 1 85 ? -3.840 2.030 -5.535 1.00 98.88 85 VAL A C 1
ATOM 655 O O . VAL A 1 85 ? -3.290 2.122 -6.629 1.00 98.88 85 VAL A O 1
ATOM 658 N N . THR A 1 86 ? -3.760 2.979 -4.612 1.00 98.81 86 THR A N 1
ATOM 659 C CA . THR A 1 86 ? -2.829 4.098 -4.683 1.00 98.81 86 THR A CA 1
ATOM 660 C C . THR A 1 86 ? -1.745 3.910 -3.631 1.00 98.81 86 THR A C 1
ATOM 662 O O . THR A 1 86 ? -2.015 3.522 -2.488 1.00 98.81 86 THR A O 1
ATOM 665 N N . GLN A 1 87 ? -0.496 4.151 -4.008 1.00 98.62 87 GLN A N 1
ATOM 666 C CA . GLN A 1 87 ? 0.655 3.897 -3.147 1.00 98.62 87 GLN A CA 1
ATOM 667 C C . GLN A 1 87 ? 1.821 4.811 -3.493 1.00 98.62 87 GLN A C 1
ATOM 669 O O . GLN A 1 87 ? 1.918 5.320 -4.605 1.00 98.62 87 GLN A O 1
ATOM 674 N N . SER A 1 88 ? 2.716 5.003 -2.528 1.00 98.38 88 SER A N 1
ATOM 675 C CA . SER A 1 88 ? 3.942 5.768 -2.730 1.00 98.38 88 SER A CA 1
ATOM 676 C C . SER A 1 88 ? 5.157 4.904 -2.471 1.00 98.38 88 SER A C 1
ATOM 678 O O . SER A 1 88 ? 5.165 4.108 -1.533 1.00 98.38 88 SER A O 1
ATOM 680 N N . ASN A 1 89 ? 6.200 5.119 -3.263 1.00 96.56 89 ASN A N 1
ATOM 681 C CA . ASN A 1 89 ? 7.499 4.480 -3.137 1.00 96.56 89 ASN A CA 1
ATOM 682 C C . ASN A 1 89 ? 7.477 2.950 -3.325 1.00 96.56 89 ASN A C 1
ATOM 684 O O . ASN A 1 89 ? 8.341 2.259 -2.788 1.00 96.56 89 ASN A O 1
ATOM 688 N N . TRP A 1 90 ? 6.499 2.426 -4.076 1.00 96.62 90 TRP A N 1
ATOM 689 C CA . TRP A 1 90 ? 6.575 1.067 -4.620 1.00 96.62 90 TRP A CA 1
ATOM 690 C C . TRP A 1 90 ? 7.579 1.042 -5.778 1.00 96.62 90 TRP A C 1
ATOM 692 O O . TRP A 1 90 ? 8.593 0.348 -5.714 1.00 96.62 90 TRP A O 1
ATOM 702 N N . LEU A 1 91 ? 7.391 1.928 -6.760 1.00 95.06 91 LEU A N 1
ATOM 703 C CA . LEU A 1 91 ? 8.499 2.484 -7.531 1.00 95.06 91 LEU A CA 1
ATOM 704 C C . LEU A 1 91 ? 9.197 3.604 -6.734 1.00 95.06 91 LEU A C 1
ATOM 706 O O . LEU A 1 91 ? 8.515 4.504 -6.235 1.00 95.06 91 LEU A O 1
ATOM 710 N N . PRO A 1 92 ? 10.541 3.608 -6.629 1.00 94.50 92 PRO A N 1
ATOM 711 C CA . PRO A 1 92 ? 11.264 4.633 -5.877 1.00 94.50 92 PRO A CA 1
ATOM 712 C C . PRO A 1 92 ? 10.899 6.063 -6.299 1.00 94.50 92 PRO A C 1
ATOM 714 O O . PRO A 1 92 ? 10.938 6.394 -7.487 1.00 94.50 92 PRO A O 1
ATOM 717 N N . TYR A 1 93 ? 10.585 6.920 -5.321 1.00 95.81 93 TYR A N 1
ATOM 718 C CA . TYR A 1 93 ? 1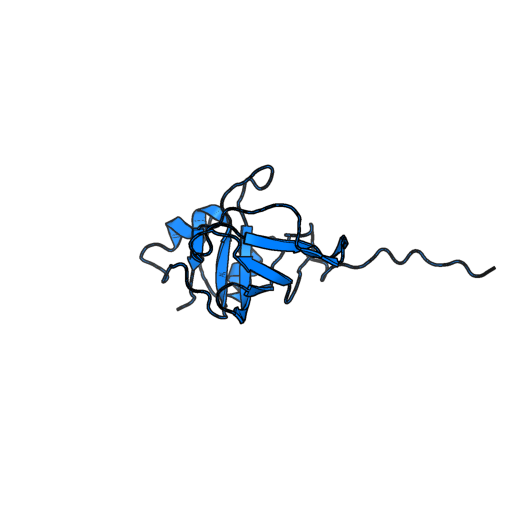0.251 8.343 -5.515 1.00 95.81 93 TYR A CA 1
ATOM 719 C C . TYR A 1 93 ? 9.029 8.603 -6.411 1.00 95.81 93 TYR A C 1
ATOM 721 O O . TYR A 1 93 ? 8.969 9.622 -7.120 1.00 95.81 93 TYR A O 1
ATOM 729 N N . ARG A 1 94 ? 8.068 7.669 -6.427 1.00 97.31 94 ARG A N 1
ATOM 730 C CA . ARG A 1 94 ? 6.832 7.762 -7.212 1.00 97.31 94 ARG A CA 1
ATOM 731 C C . ARG A 1 94 ? 5.585 7.488 -6.389 1.00 97.31 94 ARG A C 1
ATOM 733 O O . ARG A 1 94 ? 5.566 6.575 -5.573 1.00 97.31 94 ARG A O 1
ATOM 740 N N . ILE A 1 95 ? 4.542 8.263 -6.665 1.00 98.06 95 ILE A N 1
ATOM 741 C CA . ILE A 1 95 ? 3.159 7.935 -6.326 1.00 98.06 95 ILE A CA 1
ATOM 742 C C . ILE A 1 95 ? 2.539 7.275 -7.549 1.00 98.06 95 ILE A C 1
ATOM 744 O O . ILE A 1 95 ? 2.500 7.877 -8.622 1.00 98.06 95 ILE A O 1
ATOM 748 N N . GLU A 1 96 ? 2.053 6.058 -7.378 1.00 97.56 96 GLU A N 1
ATOM 749 C CA . GLU A 1 96 ? 1.340 5.306 -8.402 1.00 97.56 96 GLU A CA 1
ATOM 750 C C . GLU A 1 96 ? -0.141 5.257 -8.015 1.00 97.56 96 GLU A C 1
ATOM 752 O O . GLU A 1 96 ? -0.478 4.994 -6.857 1.00 97.56 96 GLU A O 1
ATOM 757 N N . HIS A 1 97 ? -1.018 5.539 -8.977 1.00 97.62 97 HIS A N 1
ATOM 758 C CA . HIS A 1 97 ? -2.468 5.603 -8.781 1.00 97.62 97 HIS A CA 1
ATOM 759 C C . HIS A 1 97 ? -3.157 4.452 -9.502 1.00 97.62 97 HIS A C 1
ATOM 761 O O . HIS A 1 97 ? -2.712 4.062 -10.578 1.00 97.62 97 HIS A O 1
ATOM 767 N N . ASP A 1 98 ? -4.239 3.945 -8.916 1.00 97.50 98 ASP A N 1
ATOM 768 C CA . ASP A 1 98 ? -5.109 2.916 -9.495 1.00 97.50 98 ASP A CA 1
ATOM 769 C C . ASP A 1 98 ? -4.361 1.695 -10.051 1.00 97.50 98 ASP A C 1
ATOM 771 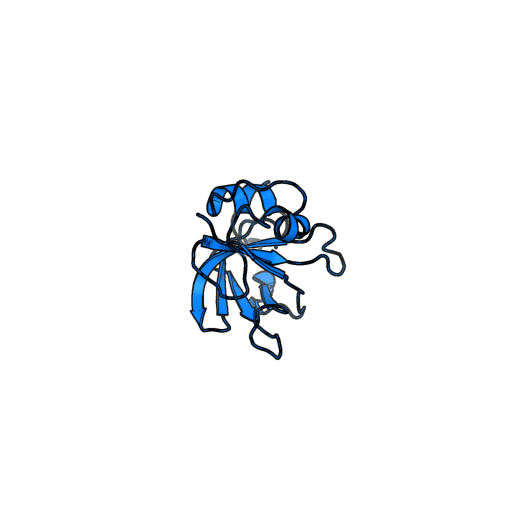O O . ASP A 1 98 ? -4.695 1.140 -11.095 1.00 97.50 98 ASP A O 1
ATOM 775 N N . GLN A 1 99 ? -3.328 1.268 -9.325 1.00 98.38 99 GLN A N 1
ATOM 776 C CA . GLN A 1 99 ? -2.513 0.116 -9.678 1.00 98.38 99 GLN A CA 1
ATOM 777 C C . GLN A 1 99 ? -3.252 -1.180 -9.339 1.00 98.38 99 GLN A C 1
ATOM 779 O O . GLN A 1 99 ? -3.648 -1.361 -8.182 1.00 98.38 99 GLN A O 1
ATOM 784 N N . PRO A 1 100 ? -3.403 -2.114 -10.292 1.00 98.69 100 PRO A N 1
ATOM 785 C CA . PRO A 1 100 ? -3.994 -3.412 -10.009 1.00 98.69 100 PRO A CA 1
ATOM 786 C C . PRO A 1 100 ? -3.182 -4.220 -8.992 1.00 98.69 100 PRO A C 1
ATOM 788 O O . PRO A 1 100 ? -1.962 -4.377 -9.103 1.00 98.69 100 PRO A O 1
ATOM 791 N N . VAL A 1 101 ? -3.879 -4.800 -8.020 1.00 98.88 101 VAL A N 1
ATOM 792 C CA . VAL A 1 101 ? -3.355 -5.811 -7.100 1.00 98.88 101 VAL A CA 1
ATOM 793 C C . VAL A 1 101 ? -4.294 -7.003 -7.119 1.00 98.88 101 VAL A C 1
ATOM 795 O O . VAL A 1 101 ? -5.494 -6.859 -6.881 1.00 98.88 101 VAL A O 1
ATOM 798 N N . ILE A 1 102 ? -3.736 -8.188 -7.365 1.00 98.88 102 I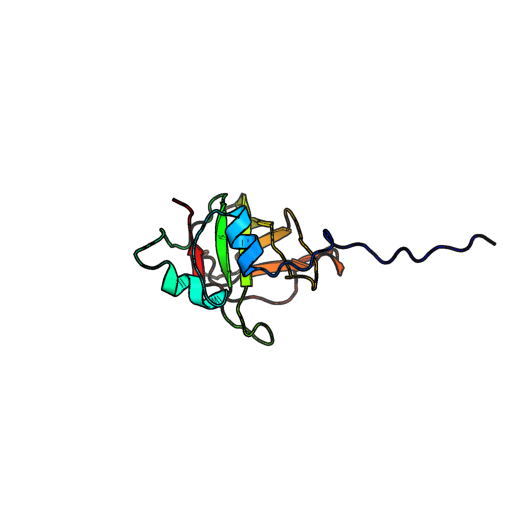LE A N 1
ATOM 799 C CA . ILE A 1 102 ? -4.502 -9.434 -7.427 1.00 98.88 102 ILE A CA 1
ATOM 800 C C . ILE A 1 102 ? -4.134 -10.374 -6.282 1.00 98.88 102 ILE A C 1
ATOM 802 O O . ILE A 1 102 ? -2.955 -10.571 -5.976 1.00 98.88 102 ILE A O 1
ATOM 806 N N . ASP A 1 103 ? -5.142 -11.001 -5.686 1.00 98.88 103 ASP A N 1
ATOM 807 C CA . ASP A 1 103 ? -4.979 -12.067 -4.703 1.00 98.88 103 ASP A CA 1
ATOM 808 C C . ASP A 1 103 ? -4.682 -13.401 -5.396 1.00 98.88 103 ASP A C 1
ATOM 810 O O . ASP A 1 103 ? -5.528 -13.976 -6.092 1.00 98.88 103 ASP A O 1
ATOM 814 N N . VAL A 1 104 ? -3.483 -13.926 -5.148 1.00 98.75 104 VAL A N 1
ATOM 815 C CA . VAL A 1 104 ? -3.008 -15.227 -5.639 1.00 98.75 104 VAL A CA 1
ATOM 816 C C . VAL A 1 104 ? -2.949 -16.281 -4.529 1.00 98.75 104 VAL A C 1
ATOM 818 O O . VAL A 1 104 ? -2.435 -17.378 -4.747 1.00 98.75 104 VAL A O 1
ATOM 821 N N . SER A 1 105 ? -3.474 -15.982 -3.338 1.00 98.69 105 SER A N 1
ATOM 822 C CA . SER A 1 105 ? -3.583 -16.951 -2.250 1.00 98.69 105 SER A CA 1
ATOM 823 C C . SER A 1 105 ? -4.528 -18.100 -2.616 1.00 98.69 105 SER A C 1
ATOM 825 O O . SER A 1 105 ? -5.571 -17.913 -3.263 1.00 98.69 105 SER A O 1
ATOM 827 N N . ALA A 1 106 ? -4.175 -19.307 -2.166 1.00 98.12 106 ALA A N 1
ATOM 828 C CA . ALA A 1 106 ? -4.966 -20.514 -2.404 1.00 98.12 106 ALA A CA 1
ATOM 829 C C . ALA A 1 106 ? -6.385 -20.394 -1.820 1.00 98.12 106 ALA A C 1
ATOM 831 O O . ALA A 1 106 ? -7.355 -20.821 -2.440 1.00 98.12 106 ALA A O 1
ATOM 832 N N . GLU A 1 107 ? -6.508 -19.746 -0.662 1.00 97.94 107 GLU A N 1
ATOM 833 C CA . GLU A 1 107 ? -7.753 -19.651 0.105 1.00 97.94 107 GLU A CA 1
ATOM 834 C C . GLU A 1 107 ? -8.600 -18.411 -0.218 1.00 97.94 107 GLU A C 1
ATOM 836 O O . GLU A 1 107 ? -9.670 -18.248 0.364 1.00 97.94 107 GLU A O 1
ATOM 841 N N . ASN A 1 108 ? -8.166 -17.548 -1.147 1.00 97.94 108 ASN A N 1
ATOM 842 C CA . ASN A 1 108 ? -8.838 -16.274 -1.444 1.00 97.94 108 ASN A CA 1
ATOM 843 C C . ASN A 1 108 ? -8.942 -15.352 -0.213 1.00 97.94 108 ASN A C 1
ATOM 845 O O . ASN A 1 108 ? -9.996 -14.777 0.078 1.00 97.94 108 ASN A O 1
ATOM 849 N N . ASN A 1 109 ? -7.869 -15.308 0.573 1.00 98.06 109 ASN A N 1
ATOM 850 C CA . ASN A 1 109 ? -7.808 -14.613 1.854 1.00 98.06 109 ASN A CA 1
ATOM 851 C C . ASN A 1 109 ? -6.771 -13.483 1.849 1.00 98.06 109 ASN A C 1
ATOM 853 O O . ASN A 1 109 ? -6.389 -13.006 2.915 1.00 98.06 109 ASN A O 1
ATOM 857 N N . TRP A 1 110 ? -6.309 -13.044 0.673 1.00 98.75 110 TRP A N 1
ATOM 858 C CA . TRP A 1 110 ? -5.395 -11.908 0.542 1.00 98.75 110 TRP A CA 1
ATOM 859 C C . TRP A 1 110 ? -4.122 -12.040 1.385 1.00 98.75 110 TRP A C 1
ATOM 861 O O . TRP A 1 110 ? -3.607 -11.044 1.885 1.00 98.75 110 TRP A O 1
ATOM 871 N N . THR A 1 111 ? -3.620 -13.261 1.587 1.00 98.69 111 THR A N 1
ATOM 872 C CA . THR A 1 111 ? -2.342 -13.511 2.288 1.00 98.69 111 THR A CA 1
ATOM 873 C C . THR A 1 111 ? -1.134 -13.516 1.350 1.00 98.69 111 THR A C 1
ATOM 875 O O . THR A 1 111 ? 0.012 -13.482 1.820 1.00 98.69 111 THR A O 1
ATOM 878 N N . ALA A 1 112 ? -1.386 -13.559 0.038 1.00 98.75 112 ALA A N 1
ATOM 879 C CA . ALA A 1 112 ? -0.391 -13.566 -1.023 1.00 98.75 112 ALA A CA 1
ATOM 880 C C . ALA A 1 112 ? -0.932 -12.813 -2.245 1.00 98.75 112 ALA A C 1
ATOM 882 O O . ALA A 1 112 ? -1.960 -13.198 -2.799 1.00 98.75 112 ALA A O 1
ATOM 883 N N . VAL A 1 113 ? -0.234 -11.767 -2.686 1.00 98.81 113 VAL A N 1
ATOM 884 C CA . VAL A 1 113 ? -0.682 -10.903 -3.788 1.00 98.81 113 VAL A CA 1
ATOM 885 C C . VAL A 1 113 ? 0.382 -10.738 -4.867 1.00 98.81 113 VAL A C 1
ATOM 887 O O . VAL A 1 113 ? 1.576 -10.890 -4.611 1.00 98.81 113 VAL A O 1
ATOM 890 N N . ARG A 1 114 ? -0.042 -10.378 -6.077 1.00 98.75 114 ARG A N 1
ATOM 891 C CA . ARG A 1 114 ? 0.826 -9.754 -7.085 1.00 98.75 114 ARG A CA 1
ATOM 892 C C . ARG A 1 114 ? 0.378 -8.318 -7.287 1.00 98.75 114 ARG A C 1
ATOM 894 O O . ARG A 1 114 ? -0.815 -8.038 -7.241 1.00 98.75 114 ARG A O 1
ATOM 901 N N . VAL A 1 115 ? 1.335 -7.437 -7.539 1.00 98.50 115 VAL A N 1
ATOM 902 C CA . VAL A 1 115 ? 1.110 -6.004 -7.760 1.00 98.50 115 VAL A CA 1
ATOM 903 C C . VAL A 1 115 ? 1.507 -5.677 -9.192 1.00 98.50 115 VAL A C 1
ATOM 905 O O . V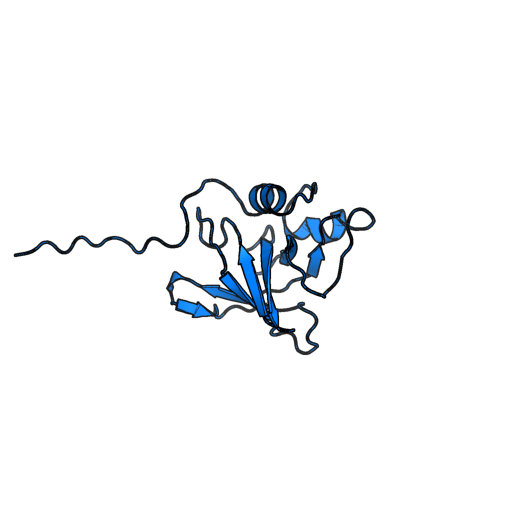AL A 1 115 ? 2.480 -6.241 -9.702 1.00 98.50 115 VAL A O 1
ATOM 908 N N . TRP A 1 116 ? 0.736 -4.828 -9.862 1.00 98.12 116 TRP A N 1
ATOM 909 C CA . TRP A 1 116 ? 1.092 -4.317 -11.178 1.00 98.12 116 TRP A CA 1
ATOM 910 C C . TRP A 1 116 ? 2.472 -3.654 -11.153 1.00 98.12 116 TRP A C 1
ATOM 912 O O . TRP A 1 116 ? 2.871 -3.041 -10.164 1.00 98.12 116 TRP A O 1
ATOM 922 N N . TYR A 1 117 ? 3.223 -3.815 -12.238 1.00 96.06 117 TYR A N 1
ATOM 923 C CA . TYR A 1 117 ? 4.533 -3.206 -12.396 1.00 96.06 117 TYR A CA 1
ATOM 924 C C . TYR A 1 117 ? 4.529 -2.357 -13.667 1.00 96.06 117 TYR A C 1
ATOM 926 O O . TYR A 1 117 ? 4.718 -2.873 -14.773 1.00 96.06 117 TYR A O 1
ATOM 934 N N . GLU A 1 118 ? 4.308 -1.045 -13.506 1.00 92.38 118 GLU A N 1
ATOM 935 C CA . GLU A 1 118 ? 4.211 -0.096 -14.626 1.00 92.38 118 GLU A CA 1
ATOM 936 C C . GLU A 1 118 ? 5.357 -0.217 -15.651 1.00 92.38 118 GLU A C 1
ATOM 938 O O . GLU A 1 118 ? 5.071 -0.163 -16.849 1.00 92.38 118 GLU A O 1
ATOM 943 N N . PRO A 1 119 ? 6.633 -0.448 -15.264 1.00 92.62 119 PRO A N 1
ATOM 944 C CA . PRO A 1 119 ? 7.733 -0.504 -16.225 1.00 92.62 119 PRO A CA 1
ATOM 945 C C . PRO A 1 119 ? 7.653 -1.617 -17.265 1.00 92.62 119 PRO A C 1
ATOM 947 O O . PRO A 1 119 ? 8.233 -1.479 -18.342 1.00 92.62 119 PRO A O 1
ATOM 950 N N . VAL A 1 120 ? 6.941 -2.705 -16.968 1.00 93.81 120 VAL A N 1
ATOM 951 C CA . VAL A 1 120 ? 6.762 -3.829 -17.902 1.00 93.81 120 VAL A CA 1
ATOM 952 C C . VAL A 1 120 ? 5.330 -3.951 -18.412 1.00 93.81 120 VAL A C 1
ATOM 954 O O . VAL A 1 120 ? 5.050 -4.869 -19.177 1.00 93.81 120 VAL A O 1
ATOM 957 N N . HIS A 1 121 ? 4.432 -3.044 -18.005 1.00 94.00 121 HIS A N 1
ATOM 958 C CA . HIS A 1 121 ? 3.010 -3.063 -18.365 1.00 94.00 121 HIS A CA 1
ATOM 959 C C . HIS A 1 121 ? 2.343 -4.425 -18.126 1.00 94.00 121 HIS A C 1
ATOM 961 O O . HIS A 1 121 ? 1.591 -4.927 -18.963 1.00 94.00 121 HIS A O 1
ATOM 967 N N . ALA A 1 122 ? 2.655 -5.048 -16.991 1.00 97.12 122 ALA A N 1
ATOM 968 C CA . ALA A 1 122 ? 2.082 -6.326 -16.595 1.00 97.12 122 ALA A CA 1
ATOM 969 C C . ALA A 1 122 ? 2.089 -6.485 -15.071 1.00 97.12 122 ALA A C 1
ATOM 971 O O . ALA A 1 122 ? 2.731 -5.727 -14.340 1.00 97.12 122 ALA A O 1
ATOM 972 N N . MET A 1 123 ? 1.419 -7.532 -14.589 1.00 98.19 123 MET A N 1
ATOM 973 C CA . MET A 1 123 ? 1.572 -7.976 -13.207 1.00 98.19 123 MET A CA 1
ATOM 974 C C . MET A 1 123 ? 3.029 -8.337 -12.916 1.00 98.19 123 MET A C 1
ATOM 976 O O . MET A 1 123 ? 3.652 -9.091 -13.668 1.00 98.19 123 MET A O 1
ATOM 980 N N . GLY A 1 124 ? 3.551 -7.845 -11.793 1.00 96.50 124 GLY A N 1
ATOM 981 C CA . GLY A 1 124 ? 4.872 -8.212 -11.307 1.00 96.50 124 GLY A CA 1
ATOM 982 C C . GLY A 1 124 ? 4.998 -9.724 -11.096 1.00 96.50 124 GLY A C 1
ATOM 983 O O . GLY A 1 12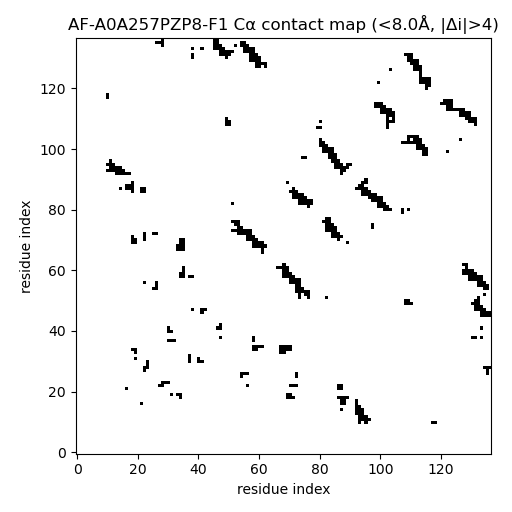4 ? 4.051 -10.408 -10.699 1.00 96.50 124 GLY A O 1
ATOM 984 N N . ALA A 1 125 ? 6.193 -10.257 -11.355 1.00 95.19 125 ALA A N 1
ATOM 985 C CA . ALA A 1 125 ? 6.462 -11.690 -11.227 1.00 95.19 125 ALA A CA 1
ATOM 986 C C . ALA A 1 125 ? 6.463 -12.170 -9.763 1.00 95.19 125 ALA A C 1
ATOM 988 O O . ALA A 1 125 ? 6.142 -13.329 -9.481 1.00 95.19 125 ALA A O 1
ATOM 989 N N . HIS A 1 126 ? 6.813 -11.278 -8.835 1.00 96.62 126 HIS A N 1
ATOM 990 C CA . HIS A 1 126 ? 6.932 -11.577 -7.414 1.00 96.62 126 HIS A CA 1
ATOM 991 C C . HIS A 1 126 ? 5.567 -11.714 -6.743 1.00 96.62 126 HIS A C 1
ATOM 993 O O . HIS A 1 126 ? 4.660 -10.914 -6.966 1.00 96.62 126 HIS A O 1
ATOM 999 N N . VAL A 1 127 ? 5.448 -12.731 -5.891 1.00 98.44 127 VAL A N 1
ATOM 1000 C CA . VAL A 1 127 ? 4.309 -12.902 -4.989 1.00 98.44 127 VAL A CA 1
ATOM 1001 C C . VAL A 1 127 ? 4.695 -12.324 -3.639 1.00 98.44 127 VAL A C 1
ATOM 1003 O O . VAL A 1 127 ? 5.654 -12.783 -3.021 1.00 98.44 127 VAL A O 1
ATOM 1006 N N . TYR A 1 128 ? 3.943 -11.333 -3.182 1.00 98.56 128 TYR A N 1
ATOM 1007 C CA . TYR A 1 128 ? 4.211 -10.643 -1.934 1.00 98.56 128 TYR A CA 1
ATOM 1008 C C . TYR A 1 128 ? 3.301 -11.154 -0.817 1.00 98.56 128 TYR A C 1
ATOM 1010 O O . TYR A 1 128 ? 2.085 -11.241 -1.007 1.00 98.56 128 TYR A O 1
ATOM 1018 N N . PRO A 1 129 ? 3.862 -11.478 0.358 1.00 98.69 129 PRO A N 1
ATOM 1019 C CA . PRO A 1 129 ? 3.081 -11.839 1.525 1.00 98.69 129 PRO A CA 1
ATOM 1020 C C . PRO A 1 129 ? 2.429 -10.602 2.158 1.00 98.69 129 PRO A C 1
ATOM 1022 O O . PRO A 1 129 ? 3.083 -9.589 2.400 1.00 98.69 129 PRO A O 1
ATOM 1025 N N . THR A 1 130 ? 1.153 -10.710 2.505 1.00 98.88 130 THR A N 1
ATOM 1026 C CA . THR A 1 130 ? 0.358 -9.642 3.138 1.00 98.88 130 THR A CA 1
ATOM 1027 C C . THR A 1 130 ? -0.309 -10.157 4.407 1.00 98.88 130 THR A C 1
ATOM 1029 O O . THR A 1 130 ? -0.484 -11.369 4.566 1.00 98.88 130 THR A O 1
ATOM 1032 N N . ASP A 1 131 ? -0.625 -9.252 5.332 1.00 98.75 131 ASP A N 1
ATOM 1033 C CA . ASP A 1 131 ? -1.385 -9.571 6.549 1.00 98.75 131 ASP A CA 1
ATOM 1034 C C . ASP A 1 131 ? -2.896 -9.374 6.357 1.00 98.75 131 ASP A C 1
ATOM 1036 O O . ASP A 1 131 ? -3.695 -10.050 7.000 1.00 98.75 131 ASP A O 1
ATOM 1040 N N . GLY A 1 132 ? -3.292 -8.473 5.455 1.00 98.50 132 GLY A N 1
ATOM 1041 C CA . GLY A 1 132 ? -4.684 -8.142 5.163 1.00 98.50 132 GLY A CA 1
ATOM 1042 C C . GLY A 1 132 ? -4.903 -6.634 5.096 1.00 98.50 132 GLY A C 1
ATOM 1043 O O . GLY A 1 132 ? -3.986 -5.870 4.794 1.00 98.50 132 GLY A O 1
ATOM 1044 N N . PHE A 1 133 ? -6.127 -6.213 5.389 1.00 98.88 133 PHE A N 1
ATOM 1045 C CA . PHE A 1 133 ? -6.591 -4.837 5.282 1.00 98.88 133 PHE A CA 1
ATOM 1046 C C . PHE A 1 133 ? -6.881 -4.237 6.655 1.00 98.88 133 PHE A C 1
ATOM 1048 O O . PHE A 1 133 ? -7.536 -4.866 7.491 1.00 98.88 133 PHE A O 1
ATOM 1055 N N . ILE A 1 134 ? -6.438 -2.999 6.862 1.00 98.81 134 ILE A N 1
ATOM 1056 C CA . ILE A 1 134 ? -6.850 -2.142 7.977 1.00 98.81 134 ILE A CA 1
ATOM 1057 C C . ILE A 1 134 ? -7.879 -1.152 7.439 1.00 98.81 134 ILE A C 1
ATOM 1059 O O . ILE A 1 134 ? -7.618 -0.478 6.445 1.00 98.81 134 ILE A O 1
ATOM 1063 N N . LEU A 1 135 ? -9.046 -1.066 8.071 1.00 98.44 135 LEU A N 1
ATOM 1064 C CA . LEU A 1 135 ? -10.112 -0.171 7.630 1.00 98.44 135 LEU A CA 1
ATOM 1065 C C . LEU A 1 135 ? -10.049 1.163 8.393 1.00 98.44 135 LEU A C 1
ATOM 1067 O O . LEU A 1 135 ? -9.805 1.149 9.606 1.00 98.44 135 LEU A O 1
ATOM 1071 N N . PRO A 1 136 ? -10.302 2.301 7.721 1.00 94.94 136 PRO A N 1
ATOM 1072 C CA . PRO A 1 136 ? -10.551 3.561 8.410 1.00 94.94 136 PRO A CA 1
ATOM 1073 C C . PRO A 1 136 ? -11.846 3.476 9.235 1.00 94.94 136 PRO A C 1
ATOM 1075 O O . PRO A 1 136 ? -12.668 2.577 9.036 1.00 94.94 136 PRO A O 1
ATOM 1078 N N . ARG A 1 137 ? -11.986 4.379 10.209 1.00 83.88 137 ARG A N 1
ATOM 1079 C CA . ARG A 1 137 ? -13.176 4.468 11.067 1.00 83.88 137 ARG A CA 1
ATOM 1080 C C . ARG A 1 137 ? -14.303 5.247 10.404 1.00 83.88 137 ARG A C 1
ATOM 1082 O O . ARG A 1 137 ? -13.985 6.173 9.629 1.00 83.88 137 ARG A O 1
#

Solvent-accessible surface area (backbone atoms only — not comparable to full-atom values): 7585 Å² total; per-residue (Å²): 137,83,84,78,76,82,73,72,84,80,69,58,44,82,44,91,53,45,22,59,68,44,39,28,70,74,37,68,47,93,75,65,84,49,34,43,48,40,69,66,65,31,61,97,74,38,59,71,45,55,69,87,49,64,44,16,33,38,31,25,42,64,53,87,89,38,76,48,29,37,37,32,28,25,68,39,72,79,50,97,45,32,31,22,22,34,36,23,40,82,56,84,47,16,36,39,70,70,38,50,35,36,48,71,30,94,82,70,47,39,46,24,30,31,43,51,32,78,94,75,74,40,70,38,90,61,73,43,49,29,82,19,26,39,40,53,134

Radius of gyration: 15.44 Å; Cα contacts (8 Å, |Δi|>4): 317; chains: 1; bounding box: 31×35×58 Å

Foldseek 3Di:
DDPDPCPPDDAADFAPDAFVVVLCVQLVDPDDAFQQCVVVRCVVPFDWFQFDDASWKWGFHDDDVNNRTGIWGFHADPDLFKTFTWGPCPPHRHIHGRWIKGHPDPVSRSQWIWTQDVVVRGTDPDITGTPHITHHD

pLDDT: mean 94.29, std 11.89, range [41.75, 98.94]

Secondary structure (DSSP, 8-state):
-----------SEE-S--HHHHHHHHH-----S-GGGHHHHTTTTS-EES---TT-EEEEPPBTTBTT-EEEEEEEE-SSSEEEEEEESSSTTEEEEEEEEEE--TTSSSSEEEEEEGGGTEE-SPPEEEEEEEPP-

Sequence (137 aa):
MALAACAGQRYGTATDLTCVPYARQVSGIELSGNAWEWWREAAGRYPRGHRPAPGAVLVFRRHGDMTDGHLAVVTQVESRREVLVTQSNWLPYRIEHDQPVIDVSAENNWTAVRVWYEPVHAMGAHVYPTDGFILPR

Mean predicted aligned error: 4.36 Å

Nearest PDB structures (foldseek):
  4csh-assembly4_D  TM=5.293E-01  e=5.220E-03  Kayvirus kay
  4ct3-assembly4_K  TM=5.896E-01  e=1.085E-02  Kayvirus kay
  4olk-assembly1_A  TM=5.807E-01  e=1.904E-02  Staphylococcus phage G15
  5m9n-assembly2_B  TM=3.443E-01  e=4.201E-01  Homo sapiens
  2e6n-assembly1_A  TM=3.341E-01  e=6.228E-01  Homo sapiens